Protein AF-A0A7W1A9E9-F1 (afdb_monomer_lite)

Radius of gyration: 30.24 Å; chains: 1; bounding box: 29×14×101 Å

Foldseek 3Di:
DDPCCVVCCVPQNDDPCSVVSVVVVVVVVVVVVVVVCCVPDVCNVCVCVVDPPDPPDCPVVPVVVVPVVPPDDDD

Structure (mmCIF, N/CA/C/O backbone):
data_AF-A0A7W1A9E9-F1
#
_entry.id   AF-A0A7W1A9E9-F1
#
loop_
_atom_site.group_PDB
_atom_site.id
_atom_site.type_symbol
_atom_site.label_atom_id
_atom_site.label_alt_id
_atom_site.label_comp_id
_atom_site.label_asym_id
_atom_site.label_entity_id
_atom_site.label_seq_id
_atom_site.pdbx_PDB_ins_code
_atom_site.Cartn_x
_atom_site.Cartn_y
_atom_site.Cartn_z
_atom_site.occupancy
_atom_site.B_iso_or_equiv
_atom_site.auth_seq_id
_atom_site.auth_comp_id
_atom_site.auth_asym_id
_atom_site.auth_atom_id
_atom_site.pdbx_PDB_model_num
ATOM 1 N N . GLY A 1 1 ? 5.973 -10.182 -27.111 1.00 52.69 1 GLY A N 1
ATOM 2 C CA . GLY A 1 1 ? 6.104 -9.279 -25.950 1.00 52.69 1 GLY A CA 1
ATOM 3 C C . GLY A 1 1 ? 4.850 -9.401 -25.114 1.00 52.69 1 GLY A C 1
ATOM 4 O O . GLY A 1 1 ? 3.777 -9.445 -25.695 1.00 52.69 1 GLY A O 1
ATOM 5 N N . GLY A 1 2 ? 4.973 -9.575 -23.798 1.00 72.12 2 GLY A N 1
ATOM 6 C CA . GLY A 1 2 ? 3.836 -9.882 -22.920 1.00 72.12 2 GLY A CA 1
ATOM 7 C C . GLY A 1 2 ? 2.851 -8.719 -22.755 1.00 72.12 2 GLY A C 1
ATOM 8 O O . GLY A 1 2 ? 3.262 -7.563 -22.733 1.00 72.12 2 GLY A O 1
ATOM 9 N N . SER A 1 3 ? 1.562 -9.041 -22.594 1.00 72.88 3 SER A N 1
ATOM 10 C CA . SER A 1 3 ? 0.437 -8.098 -22.406 1.00 72.88 3 SER A CA 1
ATOM 11 C C . SER A 1 3 ? 0.702 -7.019 -21.338 1.00 72.88 3 SER A C 1
ATOM 13 O O . SER A 1 3 ? 0.414 -5.839 -21.536 1.00 72.88 3 SER A O 1
ATOM 15 N N . LEU A 1 4 ? 1.375 -7.397 -20.248 1.00 65.06 4 LEU A N 1
ATOM 16 C CA . LEU A 1 4 ? 1.747 -6.497 -19.152 1.00 65.06 4 LEU A CA 1
ATOM 17 C C . LEU A 1 4 ? 2.715 -5.384 -19.585 1.00 65.06 4 LEU A C 1
ATOM 19 O O . LEU A 1 4 ? 2.615 -4.265 -19.092 1.00 65.06 4 LEU A O 1
ATOM 23 N N . ALA A 1 5 ? 3.603 -5.650 -20.547 1.00 69.50 5 ALA A N 1
ATOM 24 C CA . ALA A 1 5 ? 4.508 -4.633 -21.083 1.00 69.50 5 ALA A CA 1
ATOM 25 C C . ALA A 1 5 ? 3.764 -3.583 -21.927 1.00 69.50 5 ALA A C 1
ATOM 27 O O . ALA A 1 5 ? 4.229 -2.454 -22.028 1.00 69.50 5 ALA A O 1
ATOM 28 N N . SER A 1 6 ? 2.601 -3.924 -22.497 1.00 73.00 6 SER A N 1
ATOM 29 C CA . SER A 1 6 ? 1.777 -2.972 -23.252 1.00 73.00 6 SER A CA 1
ATOM 30 C C . SER A 1 6 ? 0.938 -2.073 -22.342 1.00 73.00 6 SER A C 1
ATOM 32 O O . SER A 1 6 ? 0.706 -0.921 -22.692 1.00 73.00 6 SER A O 1
ATOM 34 N N . MET A 1 7 ? 0.491 -2.578 -21.185 1.00 77.50 7 MET A N 1
ATOM 35 C CA . MET A 1 7 ? -0.292 -1.794 -20.219 1.00 77.50 7 MET A CA 1
ATOM 36 C C . MET A 1 7 ? 0.587 -0.946 -19.292 1.00 77.50 7 MET A C 1
ATOM 38 O O . MET A 1 7 ? 0.263 0.209 -19.033 1.00 77.50 7 MET A O 1
ATOM 42 N N . PHE A 1 8 ? 1.717 -1.486 -18.823 1.00 75.44 8 PHE A N 1
ATOM 43 C CA . PHE A 1 8 ? 2.617 -0.796 -17.887 1.00 75.44 8 PHE A CA 1
ATOM 44 C C . PHE A 1 8 ? 3.866 -0.200 -18.546 1.00 75.44 8 PHE A C 1
ATOM 46 O O . PHE A 1 8 ? 4.624 0.508 -17.885 1.00 75.44 8 PHE A O 1
ATOM 53 N N . GLY A 1 9 ? 4.073 -0.424 -19.847 1.00 76.50 9 GLY A N 1
ATOM 54 C CA . GLY A 1 9 ? 5.174 0.164 -20.617 1.00 76.50 9 GLY A CA 1
ATOM 55 C C . GLY A 1 9 ? 5.264 1.694 -20.528 1.00 76.50 9 GLY A C 1
ATOM 56 O O . GLY A 1 9 ? 6.371 2.193 -20.355 1.00 76.50 9 GLY A O 1
ATOM 57 N N . PRO A 1 10 ? 4.149 2.453 -20.559 1.00 81.88 10 PRO A N 1
ATOM 58 C CA . PRO A 1 10 ? 4.184 3.906 -20.364 1.00 81.88 10 PRO A CA 1
ATOM 59 C C . PRO A 1 10 ? 4.541 4.346 -18.935 1.00 81.88 10 PRO A C 1
ATOM 61 O O . PRO A 1 10 ? 5.022 5.458 -18.749 1.00 81.88 10 PRO A O 1
ATOM 64 N N . LEU A 1 11 ? 4.294 3.498 -17.931 1.00 77.44 11 LEU A N 1
ATOM 65 C CA . LEU A 1 11 ? 4.464 3.839 -16.514 1.00 77.44 11 LEU A CA 1
ATOM 66 C C . LEU A 1 11 ? 5.843 3.427 -15.976 1.00 77.44 11 LEU A C 1
ATOM 68 O O . LEU A 1 11 ? 6.433 4.127 -15.160 1.00 77.44 11 LEU A O 1
ATOM 72 N N . VAL A 1 12 ? 6.352 2.284 -16.438 1.00 79.38 12 VAL A N 1
ATOM 73 C CA . VAL A 1 12 ? 7.567 1.634 -15.922 1.00 79.38 12 VAL A CA 1
ATOM 74 C C . VAL A 1 12 ? 8.665 1.516 -16.996 1.00 79.38 12 VAL A C 1
ATOM 76 O O . VAL A 1 12 ? 9.824 1.225 -16.698 1.00 79.38 12 VAL A O 1
ATOM 79 N N . GLY A 1 13 ? 8.334 1.781 -18.261 1.00 81.62 13 GLY A N 1
ATOM 80 C CA . GLY A 1 13 ? 9.215 1.539 -19.401 1.00 81.62 13 GLY A CA 1
ATOM 81 C C . GLY A 1 13 ? 9.247 0.065 -19.810 1.00 81.62 13 GLY A C 1
ATOM 82 O O . GLY A 1 13 ? 8.756 -0.816 -19.105 1.00 81.62 13 GLY A O 1
ATOM 83 N N . THR A 1 14 ? 9.845 -0.226 -20.966 1.00 81.25 14 THR A N 1
ATOM 84 C CA . THR A 1 14 ? 9.985 -1.594 -21.509 1.00 81.25 14 THR A CA 1
ATOM 85 C C . THR A 1 14 ? 11.442 -2.057 -21.601 1.00 81.25 14 THR A C 1
ATOM 87 O O . THR A 1 14 ? 11.739 -3.031 -22.289 1.00 81.25 14 THR A O 1
ATOM 90 N N . GLN A 1 15 ? 12.363 -1.350 -20.941 1.00 77.19 15 GLN A N 1
ATOM 91 C CA . GLN A 1 15 ? 13.787 -1.692 -20.931 1.00 77.19 15 GLN A CA 1
ATOM 92 C C . GLN A 1 15 ? 14.128 -2.783 -19.901 1.00 77.19 15 GLN A C 1
ATOM 94 O O . GLN A 1 15 ? 13.296 -3.166 -19.071 1.00 77.19 15 GLN A O 1
ATOM 99 N N . ALA A 1 16 ? 15.376 -3.263 -19.930 1.00 76.12 16 ALA A N 1
ATOM 100 C CA . ALA A 1 16 ? 15.912 -4.149 -18.899 1.00 76.12 16 ALA A CA 1
ATOM 101 C C . ALA A 1 16 ? 15.716 -3.517 -17.507 1.00 76.12 16 ALA A C 1
ATOM 103 O O . ALA A 1 16 ? 16.074 -2.366 -17.286 1.00 76.12 16 ALA A O 1
ATOM 104 N N . GLY A 1 17 ? 15.095 -4.256 -16.585 1.00 79.12 17 GLY A N 1
ATOM 105 C CA . GLY A 1 17 ? 14.719 -3.747 -15.259 1.00 79.12 17 GLY A CA 1
ATOM 106 C C . GLY A 1 17 ? 13.255 -3.310 -15.108 1.00 79.12 17 GLY A C 1
ATOM 107 O O . GLY A 1 17 ? 12.820 -3.092 -13.980 1.00 79.12 17 GLY A O 1
ATOM 108 N N . SER A 1 18 ? 12.460 -3.285 -16.187 1.00 84.19 18 SER A N 1
ATOM 109 C CA . SER A 1 18 ? 11.016 -2.982 -16.128 1.00 84.19 18 SER A CA 1
ATOM 110 C C . SER A 1 18 ? 10.253 -3.900 -15.157 1.00 84.19 18 SER A C 1
ATOM 112 O O . SER A 1 18 ? 9.424 -3.441 -14.377 1.00 84.19 18 SER A O 1
ATOM 114 N N . GLY A 1 19 ? 10.606 -5.190 -15.105 1.00 84.81 19 GLY A N 1
ATOM 115 C CA . GLY A 1 19 ? 10.001 -6.127 -14.152 1.00 84.81 19 GLY A CA 1
ATOM 116 C C . GLY A 1 19 ? 10.224 -5.731 -12.688 1.00 84.81 19 GLY A C 1
ATOM 117 O O . GLY A 1 19 ? 9.284 -5.745 -11.900 1.00 84.81 19 GLY A O 1
ATOM 118 N N . MET A 1 20 ? 11.444 -5.314 -12.332 1.00 89.75 20 MET A N 1
ATOM 119 C CA . MET A 1 20 ? 11.769 -4.904 -10.960 1.00 89.75 20 MET A CA 1
ATOM 120 C C . MET A 1 20 ? 11.070 -3.603 -10.576 1.00 89.75 20 MET A C 1
ATOM 122 O O . MET A 1 20 ? 10.536 -3.487 -9.474 1.00 89.75 20 MET A O 1
ATOM 126 N N . ALA A 1 21 ? 11.023 -2.640 -11.494 1.00 86.19 21 ALA A N 1
ATOM 127 C CA . ALA A 1 21 ? 10.330 -1.384 -11.254 1.00 86.19 21 ALA A CA 1
ATOM 128 C C . ALA A 1 21 ? 8.805 -1.585 -11.111 1.00 86.19 21 ALA A C 1
ATOM 130 O O . ALA A 1 21 ? 8.195 -0.974 -10.234 1.00 86.19 21 ALA A O 1
ATOM 131 N N . LEU A 1 22 ? 8.198 -2.512 -11.866 1.00 87.94 22 LEU A N 1
ATOM 132 C CA . LEU A 1 22 ? 6.781 -2.863 -11.717 1.00 87.94 22 LEU A CA 1
ATOM 133 C C . LEU A 1 22 ? 6.488 -3.466 -10.336 1.00 87.94 22 LEU A C 1
ATOM 135 O O . LEU A 1 22 ? 5.507 -3.088 -9.696 1.00 87.94 22 LEU A O 1
ATOM 139 N N . ILE A 1 23 ? 7.350 -4.374 -9.863 1.00 90.81 23 ILE A N 1
ATOM 140 C CA . ILE A 1 23 ? 7.214 -5.003 -8.540 1.00 90.81 23 ILE A CA 1
ATOM 141 C C . ILE A 1 23 ? 7.285 -3.950 -7.426 1.00 90.81 23 ILE A C 1
ATOM 143 O O . ILE A 1 23 ? 6.482 -4.000 -6.495 1.00 90.81 23 ILE A O 1
ATOM 147 N N . MET A 1 24 ? 8.191 -2.974 -7.528 1.00 90.75 24 MET A N 1
ATOM 148 C CA . MET A 1 24 ? 8.306 -1.888 -6.545 1.00 90.75 24 MET A CA 1
ATOM 149 C C . MET A 1 24 ? 7.056 -1.005 -6.499 1.00 90.75 24 MET A C 1
ATOM 151 O O . MET A 1 24 ? 6.540 -0.729 -5.416 1.00 90.75 24 MET A O 1
ATOM 155 N N . VAL A 1 25 ? 6.533 -0.605 -7.664 1.00 90.56 25 VAL A N 1
ATOM 156 C CA . VAL A 1 25 ? 5.300 0.196 -7.749 1.00 90.56 25 VAL A CA 1
ATOM 157 C C . VAL A 1 25 ? 4.121 -0.567 -7.149 1.00 90.56 25 VAL A C 1
ATOM 159 O O . VAL A 1 25 ? 3.409 -0.024 -6.307 1.00 90.56 25 VAL A O 1
ATOM 162 N N . LEU A 1 26 ? 3.941 -1.835 -7.529 1.00 92.31 26 LEU A N 1
ATOM 163 C CA . LEU A 1 26 ? 2.876 -2.679 -6.985 1.00 92.31 26 LEU A CA 1
ATOM 164 C C . LEU A 1 26 ? 2.994 -2.818 -5.468 1.00 92.31 26 LEU A C 1
ATOM 166 O O . LEU A 1 26 ? 2.012 -2.614 -4.763 1.00 92.31 26 LEU A O 1
ATOM 170 N N . SER A 1 27 ? 4.191 -3.098 -4.957 1.00 94.56 27 SER A N 1
ATOM 171 C CA . SER A 1 27 ? 4.422 -3.264 -3.517 1.00 94.56 27 SER A CA 1
ATOM 172 C C . SER A 1 27 ? 4.097 -1.986 -2.738 1.00 94.56 27 SER A C 1
ATOM 174 O O . SER A 1 27 ? 3.444 -2.051 -1.697 1.00 94.56 27 SER A O 1
ATOM 176 N N . GLY A 1 28 ? 4.478 -0.818 -3.265 1.00 93.50 28 GLY A N 1
ATOM 177 C CA . GLY A 1 28 ? 4.125 0.476 -2.679 1.00 93.50 28 GLY A CA 1
ATOM 178 C C . GLY A 1 28 ? 2.616 0.728 -2.673 1.00 93.50 28 GLY A C 1
ATOM 179 O O . GLY A 1 28 ? 2.060 1.095 -1.640 1.00 93.50 28 GLY A O 1
ATOM 180 N N . VAL A 1 29 ? 1.935 0.474 -3.795 1.00 95.69 29 VAL A N 1
ATOM 181 C CA . VAL A 1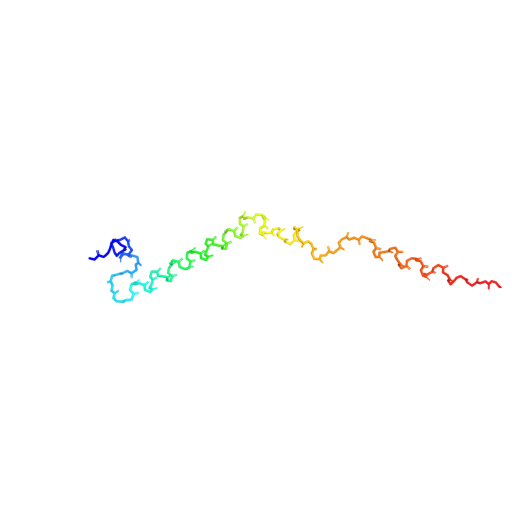 29 ? 0.472 0.623 -3.901 1.00 95.69 29 VAL A CA 1
ATOM 182 C C . VAL A 1 29 ? -0.248 -0.310 -2.928 1.00 95.69 29 VAL A C 1
ATOM 184 O O . VAL A 1 29 ? -1.146 0.134 -2.215 1.00 95.69 29 VAL A O 1
ATOM 187 N N . LEU A 1 30 ? 0.167 -1.576 -2.841 1.00 95.88 30 LEU A N 1
ATOM 188 C CA . LEU A 1 30 ? -0.393 -2.529 -1.881 1.00 95.88 30 LEU A CA 1
ATOM 189 C C . LEU A 1 30 ? -0.169 -2.066 -0.433 1.00 95.88 30 LEU A C 1
ATOM 191 O O . LEU A 1 30 ? -1.086 -2.168 0.378 1.00 95.88 30 LEU A O 1
ATOM 195 N N . GLY A 1 31 ? 1.004 -1.511 -0.115 1.00 95.00 31 GLY A N 1
ATOM 196 C CA . GLY A 1 31 ? 1.294 -0.941 1.203 1.00 95.00 31 GLY A CA 1
ATOM 197 C C . GLY A 1 31 ? 0.399 0.251 1.553 1.00 95.00 31 GLY A C 1
ATOM 198 O O . GLY A 1 31 ? -0.142 0.311 2.656 1.00 95.00 31 GLY A O 1
ATOM 199 N N . VAL A 1 32 ? 0.176 1.170 0.607 1.00 95.88 32 VAL A N 1
ATOM 200 C CA . VAL A 1 32 ? -0.741 2.309 0.795 1.00 95.88 32 VAL A CA 1
ATOM 201 C C . VAL A 1 32 ? -2.175 1.828 1.007 1.00 95.88 32 VAL A C 1
ATOM 203 O O . VAL A 1 32 ? -2.857 2.322 1.903 1.00 95.88 32 VAL A O 1
ATOM 206 N N . ILE A 1 33 ? -2.625 0.841 0.228 1.00 95.75 33 ILE A N 1
ATOM 207 C CA . ILE A 1 33 ? -3.952 0.238 0.402 1.00 95.75 33 ILE A CA 1
ATOM 208 C C . ILE A 1 33 ? -4.061 -0.399 1.788 1.00 95.75 33 ILE A C 1
ATOM 210 O O . ILE A 1 33 ? -5.044 -0.158 2.479 1.00 95.75 33 ILE A O 1
ATOM 214 N N . ALA A 1 34 ? -3.052 -1.151 2.230 1.00 92.38 34 ALA A N 1
ATOM 215 C CA . ALA A 1 34 ? -3.048 -1.773 3.552 1.00 92.38 34 ALA A CA 1
ATOM 216 C C . ALA A 1 34 ? -3.120 -0.734 4.684 1.00 92.38 34 ALA A C 1
ATOM 218 O O . ALA A 1 34 ? -3.917 -0.891 5.610 1.00 92.38 34 ALA A O 1
ATOM 219 N N . ALA A 1 35 ? -2.353 0.357 4.587 1.00 89.75 35 ALA A N 1
ATOM 220 C CA . ALA A 1 35 ? -2.408 1.459 5.547 1.00 89.75 35 ALA A CA 1
ATOM 221 C C . ALA A 1 35 ? -3.787 2.142 5.558 1.00 89.75 35 ALA A C 1
ATOM 223 O O . ALA A 1 35 ? -4.352 2.398 6.623 1.00 89.75 35 ALA A O 1
ATOM 224 N N . LEU A 1 36 ? -4.363 2.384 4.377 1.00 92.62 36 LEU A N 1
ATOM 225 C CA . LEU A 1 36 ? -5.694 2.969 4.243 1.00 92.62 36 LEU A CA 1
ATOM 226 C C . LEU A 1 36 ? -6.778 2.045 4.811 1.00 92.62 36 LEU A C 1
ATOM 228 O O . LEU A 1 36 ? -7.679 2.514 5.502 1.00 92.62 36 LEU A O 1
ATOM 232 N N . CYS A 1 37 ? -6.676 0.737 4.579 1.00 89.62 37 CYS A N 1
ATOM 233 C CA . CYS A 1 37 ? -7.539 -0.258 5.203 1.00 89.62 37 CYS A CA 1
ATOM 234 C C . CYS A 1 37 ? -7.415 -0.197 6.732 1.00 89.62 37 CYS A C 1
ATOM 236 O O . CYS A 1 37 ? -8.432 -0.087 7.410 1.00 89.62 37 CYS A O 1
ATOM 238 N N . GLY A 1 38 ? -6.199 -0.181 7.282 1.00 85.94 38 GLY A N 1
ATOM 239 C CA . GLY A 1 38 ? -5.991 -0.038 8.728 1.00 85.94 38 GLY A CA 1
ATOM 240 C C . GLY A 1 38 ? -6.651 1.215 9.317 1.00 85.94 38 GLY A C 1
ATOM 241 O O . GLY A 1 38 ? -7.195 1.160 10.416 1.00 85.94 38 GLY A O 1
ATOM 242 N N . TYR A 1 39 ? -6.676 2.318 8.561 1.00 82.62 39 TYR A N 1
ATOM 243 C CA . TYR A 1 39 ? -7.355 3.551 8.965 1.00 82.62 39 TYR A CA 1
ATOM 244 C C . TYR A 1 39 ? -8.888 3.475 8.845 1.00 82.62 39 TYR A C 1
ATOM 246 O O . TYR A 1 39 ? -9.604 3.961 9.721 1.00 82.62 39 TYR A O 1
ATOM 254 N N . LEU A 1 40 ? -9.402 2.876 7.765 1.00 83.25 40 LEU A N 1
ATOM 255 C CA . LEU A 1 40 ? -10.838 2.814 7.472 1.00 83.25 40 LEU A CA 1
ATOM 256 C C . LEU A 1 40 ? -11.579 1.743 8.276 1.00 83.25 40 LEU A C 1
ATOM 258 O O . LEU A 1 40 ? -12.769 1.915 8.530 1.00 83.25 40 LEU A O 1
ATOM 262 N N . PHE A 1 41 ? -10.920 0.648 8.666 1.00 82.12 41 PHE A N 1
ATOM 263 C CA . PHE A 1 41 ? -11.557 -0.435 9.413 1.00 82.12 41 PHE A CA 1
ATOM 264 C C . PHE A 1 41 ? -11.558 -0.132 10.920 1.00 82.12 41 PHE A C 1
ATOM 266 O O . PHE A 1 41 ? -10.511 -0.225 11.566 1.00 82.12 41 PHE A O 1
ATOM 273 N N . PRO A 1 42 ? -12.732 0.129 11.535 1.00 69.56 42 PRO A N 1
ATOM 274 C CA . PRO A 1 42 ? -12.828 0.384 12.971 1.00 69.56 42 PRO A CA 1
ATOM 275 C C . PRO A 1 42 ? -12.381 -0.821 13.799 1.00 69.56 42 PRO A C 1
ATOM 277 O O . PRO A 1 42 ? -11.948 -0.648 14.924 1.00 69.56 42 PRO A O 1
ATOM 280 N N . ALA A 1 43 ? -12.454 -2.035 13.245 1.00 67.75 43 ALA A N 1
ATOM 281 C CA . ALA A 1 43 ? -11.950 -3.247 13.886 1.00 67.75 43 ALA A CA 1
ATOM 282 C C . ALA A 1 43 ? -10.425 -3.223 14.093 1.00 67.75 43 ALA A C 1
ATOM 284 O O . ALA A 1 43 ? -9.946 -3.759 15.083 1.00 67.75 43 ALA A O 1
ATOM 285 N N . VAL A 1 44 ? -9.673 -2.588 13.185 1.00 68.19 44 VAL A N 1
ATOM 286 C CA . VAL A 1 44 ? -8.216 -2.418 13.315 1.00 68.19 44 VAL A CA 1
ATOM 287 C C . VAL A 1 44 ? -7.913 -1.200 14.185 1.00 68.19 44 VAL A C 1
ATOM 289 O O . VAL A 1 44 ? -7.108 -1.290 15.104 1.00 68.19 44 VAL A O 1
ATOM 292 N N . ARG A 1 45 ? -8.613 -0.078 13.961 1.00 68.62 45 ARG A N 1
ATOM 293 C CA . ARG A 1 45 ? -8.447 1.152 14.756 1.00 68.62 45 ARG A CA 1
ATOM 294 C C . ARG A 1 45 ? -8.810 0.974 16.233 1.00 68.62 45 ARG A C 1
ATOM 296 O O . ARG A 1 45 ? -8.151 1.531 17.098 1.00 68.62 45 ARG A O 1
ATOM 303 N N . ASN A 1 46 ? -9.878 0.237 16.510 1.00 66.50 46 ASN A N 1
ATOM 304 C CA . ASN A 1 46 ? -10.384 -0.009 17.856 1.00 66.50 46 ASN A CA 1
ATOM 305 C C . ASN A 1 46 ? -9.963 -1.403 18.357 1.00 66.50 46 ASN A C 1
ATOM 307 O O . ASN A 1 46 ? -10.592 -1.919 19.278 1.00 66.50 46 ASN A O 1
ATOM 311 N N . ALA A 1 47 ? -8.942 -2.037 17.760 1.00 64.25 47 ALA A N 1
ATOM 312 C CA . ALA A 1 47 ? -8.407 -3.307 18.259 1.00 64.25 47 ALA A CA 1
ATOM 313 C C . ALA A 1 47 ? -7.976 -3.183 19.735 1.00 64.25 47 ALA A C 1
ATOM 315 O O . ALA A 1 47 ? -8.269 -4.068 20.530 1.00 64.25 47 ALA A O 1
ATOM 316 N N . GLU A 1 48 ? -7.415 -2.027 20.102 1.00 60.72 48 GLU A N 1
ATOM 317 C CA . GLU A 1 48 ? -7.089 -1.601 21.475 1.00 60.72 48 GLU A CA 1
ATOM 318 C C . GLU A 1 48 ? -8.322 -1.570 22.408 1.00 60.72 48 GLU A C 1
ATOM 320 O O . GLU A 1 48 ? -8.219 -1.797 23.605 1.00 60.72 48 GLU A O 1
ATOM 325 N N . THR A 1 49 ? -9.518 -1.293 21.872 1.00 62.31 49 THR A N 1
ATOM 326 C CA . THR A 1 49 ? -10.788 -1.317 22.626 1.00 62.31 49 THR A CA 1
ATOM 327 C C . THR A 1 49 ? -11.383 -2.723 22.695 1.00 62.31 49 THR A C 1
ATOM 329 O O . THR A 1 49 ? -12.067 -3.060 23.656 1.00 62.31 49 THR A O 1
ATOM 332 N N . LEU A 1 50 ? -11.166 -3.538 21.657 1.00 62.84 50 LEU A N 1
ATOM 333 C CA . LEU A 1 50 ? -11.687 -4.903 21.579 1.00 62.84 50 LEU A CA 1
ATOM 334 C C . LEU A 1 50 ? -10.903 -5.866 22.487 1.00 62.84 50 LEU A C 1
ATOM 336 O O . LEU A 1 50 ? -11.476 -6.833 22.984 1.00 62.84 50 LEU A O 1
ATOM 340 N N . ILE A 1 51 ? -9.611 -5.592 22.700 1.00 62.53 51 ILE A N 1
ATOM 341 C CA . ILE A 1 51 ? -8.730 -6.289 23.643 1.00 62.53 51 ILE A CA 1
ATOM 342 C C . ILE A 1 51 ? -8.130 -5.233 24.587 1.00 62.53 51 ILE A C 1
ATOM 344 O O . ILE A 1 51 ? -7.022 -4.759 24.339 1.00 62.53 51 ILE A O 1
ATOM 348 N N . PRO A 1 52 ? -8.858 -4.826 25.641 1.00 61.91 52 PRO A N 1
ATOM 349 C CA . PRO A 1 52 ? -8.332 -3.877 26.608 1.00 61.91 52 PRO A CA 1
ATOM 350 C C . PRO A 1 52 ? -7.184 -4.527 27.395 1.00 61.91 52 PRO A C 1
ATOM 352 O O . PRO A 1 52 ? -7.400 -5.478 28.142 1.00 61.91 52 PRO A O 1
ATOM 355 N N . ASP A 1 53 ? -5.965 -4.009 27.234 1.00 63.94 53 ASP A N 1
ATOM 356 C CA . ASP A 1 53 ? -4.805 -4.323 28.093 1.00 63.94 53 ASP A CA 1
ATOM 357 C C . AS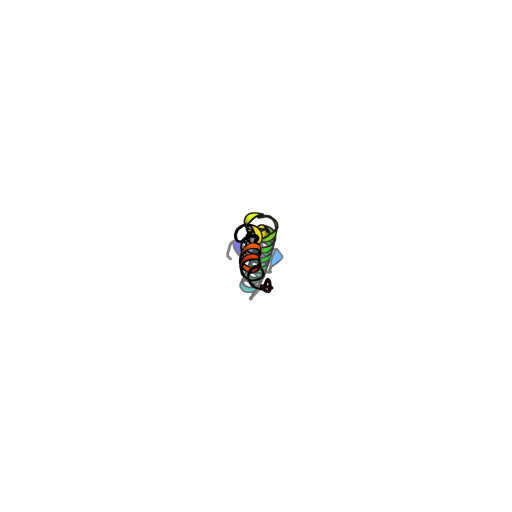P A 1 53 ? -4.919 -3.647 29.474 1.00 63.94 53 ASP A C 1
ATOM 359 O O . ASP A 1 53 ? -4.195 -3.944 30.420 1.00 63.94 53 ASP A O 1
ATOM 363 N N . HIS A 1 54 ? -5.852 -2.708 29.616 1.00 63.00 54 HIS A N 1
ATOM 364 C CA . HIS A 1 54 ? -6.105 -2.007 30.864 1.00 63.00 54 HIS A CA 1
ATOM 365 C C . HIS A 1 54 ? -7.344 -2.615 31.508 1.00 63.00 54 HIS A C 1
ATOM 367 O O . HIS A 1 54 ? -8.457 -2.506 30.991 1.00 63.00 54 HIS A O 1
ATOM 373 N N . ALA A 1 55 ? -7.146 -3.303 32.631 1.00 58.62 55 ALA A N 1
ATOM 374 C CA . ALA A 1 55 ? -8.250 -3.723 33.471 1.00 58.62 55 ALA A CA 1
ATOM 375 C C . ALA A 1 55 ? -8.882 -2.473 34.104 1.00 58.62 55 ALA A C 1
ATOM 377 O O . ALA A 1 55 ? -8.453 -2.024 35.162 1.00 58.62 55 ALA A O 1
ATOM 378 N N . ASP A 1 56 ? -9.941 -1.941 33.493 1.00 58.25 56 ASP A N 1
ATOM 379 C CA . ASP A 1 56 ? -10.835 -0.946 34.108 1.00 58.25 56 ASP A CA 1
ATOM 380 C C . ASP A 1 56 ? -11.749 -1.590 35.176 1.00 58.25 56 ASP A C 1
ATOM 382 O O . ASP A 1 56 ? -12.900 -1.194 35.364 1.00 58.25 56 ASP A O 1
ATOM 386 N N . SER A 1 57 ? -11.270 -2.624 35.874 1.00 49.03 57 SER A N 1
ATOM 387 C CA . SER A 1 57 ? -12.006 -3.239 36.973 1.00 49.03 57 SER A CA 1
ATOM 388 C C . SER A 1 57 ? -11.682 -2.491 38.267 1.00 49.03 57 SER A C 1
ATOM 390 O O . SER A 1 57 ? -10.560 -2.601 38.760 1.00 49.03 57 SER A O 1
ATOM 392 N N . PRO A 1 58 ? -12.650 -1.801 38.901 1.00 57.38 58 PRO A N 1
ATOM 393 C CA . PRO A 1 58 ? -12.488 -1.210 40.235 1.00 57.38 58 PRO A CA 1
ATOM 394 C C . PRO A 1 58 ? -12.313 -2.246 41.370 1.00 57.38 58 PRO A C 1
ATOM 396 O O . PRO A 1 58 ? -12.499 -1.924 42.542 1.00 57.38 58 PRO A O 1
ATOM 399 N N . GLU A 1 59 ? -11.951 -3.492 41.059 1.00 55.81 59 GLU A N 1
ATOM 400 C CA . GLU A 1 59 ? -11.868 -4.592 42.023 1.00 55.81 59 GLU A CA 1
ATOM 401 C C . GLU A 1 59 ? -10.588 -4.535 42.884 1.00 55.81 59 GLU A C 1
ATOM 403 O O . GLU A 1 59 ? -10.605 -4.979 44.031 1.00 55.81 59 GLU A O 1
ATOM 408 N N . GLU A 1 60 ? -9.517 -3.866 42.432 1.00 55.00 60 GLU A N 1
ATOM 409 C CA . GLU A 1 60 ? -8.319 -3.626 43.264 1.00 55.00 60 GLU A CA 1
ATOM 410 C C . GLU A 1 60 ? -8.496 -2.513 44.316 1.00 55.00 60 GLU A C 1
ATOM 412 O O . GLU A 1 60 ? -7.746 -2.460 45.295 1.00 55.00 60 GLU A O 1
ATOM 417 N N . ALA A 1 61 ? -9.516 -1.654 44.198 1.00 54.44 61 ALA A N 1
ATOM 418 C CA . ALA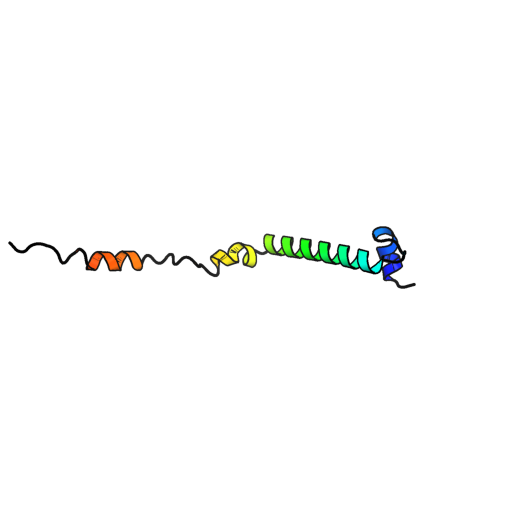 A 1 61 ? -9.752 -0.594 45.183 1.00 54.44 61 ALA A CA 1
ATOM 419 C C . ALA A 1 61 ? -10.321 -1.125 46.516 1.00 54.44 61 ALA A C 1
ATOM 421 O O . ALA A 1 61 ? -10.132 -0.496 47.559 1.00 54.44 61 ALA A O 1
ATOM 422 N N . SER A 1 62 ? -10.980 -2.293 46.523 1.00 49.38 62 SER A N 1
ATOM 423 C CA . SER A 1 62 ? -11.608 -2.830 47.741 1.00 49.38 62 SER A CA 1
ATOM 424 C C . SER A 1 62 ? -10.701 -3.753 48.563 1.00 49.38 62 SER A C 1
ATOM 426 O O . SER A 1 62 ? -10.997 -3.981 49.737 1.00 49.38 62 SER A O 1
ATOM 428 N N . ALA A 1 63 ? -9.595 -4.261 48.007 1.00 55.19 63 ALA A N 1
ATOM 429 C CA . ALA A 1 63 ? -8.677 -5.139 48.744 1.00 55.19 63 ALA A CA 1
ATOM 430 C C . ALA A 1 63 ? -7.816 -4.367 49.764 1.00 55.19 63 ALA A C 1
ATOM 432 O O . ALA A 1 63 ? -7.466 -4.899 50.816 1.00 55.19 63 ALA A O 1
ATOM 433 N N . THR A 1 64 ? -7.541 -3.082 49.509 1.00 52.09 64 THR A N 1
ATOM 434 C CA . THR A 1 64 ? -6.729 -2.244 50.412 1.00 52.09 64 THR A CA 1
ATOM 435 C C . THR A 1 64 ? -7.535 -1.698 51.600 1.00 52.09 64 THR A C 1
ATOM 437 O O . THR A 1 64 ? -6.973 -1.434 52.662 1.00 52.09 64 THR A O 1
ATOM 440 N N . SER A 1 65 ? -8.868 -1.606 51.490 1.00 55.84 65 SER A N 1
ATOM 441 C CA . SER A 1 65 ? -9.721 -1.140 52.598 1.00 55.84 65 SER A CA 1
ATOM 442 C C . SER A 1 65 ? -9.864 -2.162 53.736 1.00 55.84 65 SER A C 1
ATOM 444 O O . SER A 1 65 ? -10.270 -1.779 54.832 1.00 55.84 65 SER A O 1
ATOM 446 N N . GLY A 1 66 ? -9.544 -3.441 53.505 1.00 56.12 66 GLY A N 1
ATOM 447 C CA . GLY A 1 66 ? -9.656 -4.493 54.522 1.00 56.12 66 GLY A CA 1
ATOM 448 C C . GLY A 1 66 ? -8.493 -4.546 55.516 1.00 56.12 66 GLY A C 1
ATOM 449 O O . GLY A 1 66 ? -8.647 -5.110 56.591 1.00 56.12 66 GLY A O 1
ATOM 450 N N . ILE A 1 67 ? -7.343 -3.947 55.187 1.00 59.28 67 ILE A N 1
ATOM 451 C CA . ILE A 1 67 ? -6.107 -4.091 55.979 1.00 59.28 67 ILE A CA 1
ATOM 452 C C . ILE A 1 67 ? -5.893 -2.881 56.907 1.00 59.28 67 ILE A C 1
ATOM 454 O O . ILE A 1 67 ? -5.271 -2.992 57.958 1.00 59.28 67 ILE A O 1
ATOM 458 N N . VAL A 1 68 ? -6.461 -1.720 56.564 1.00 59.91 68 VAL A N 1
ATOM 459 C CA . VAL A 1 68 ? -6.332 -0.482 57.360 1.00 59.91 68 VAL A CA 1
ATOM 460 C C . VAL A 1 68 ? -7.335 -0.431 58.528 1.00 59.91 68 VAL A C 1
ATOM 462 O O . VAL A 1 68 ? -7.162 0.353 59.456 1.00 59.91 68 VAL A O 1
ATOM 465 N N . GLY A 1 69 ? -8.359 -1.295 58.531 1.00 55.94 69 GLY A N 1
ATOM 466 C CA . GLY A 1 69 ? -9.386 -1.347 59.580 1.00 55.94 69 GLY A CA 1
ATOM 467 C C . GLY A 1 69 ? -8.985 -2.062 60.880 1.00 55.94 69 GLY A C 1
ATOM 468 O O . GLY A 1 69 ? -9.692 -1.911 61.872 1.00 55.94 69 GLY A O 1
ATOM 469 N N . GLU A 1 70 ? -7.876 -2.813 60.907 1.00 61.88 70 GLU A N 1
ATOM 470 C CA . GLU A 1 70 ? -7.473 -3.638 62.067 1.00 61.88 70 GLU A CA 1
ATOM 471 C C . GLU A 1 70 ? -6.446 -2.993 63.018 1.00 61.88 70 GLU A C 1
ATOM 473 O O . GLU A 1 70 ? -6.037 -3.612 63.996 1.00 61.88 70 GLU A O 1
ATOM 478 N N . LEU A 1 71 ? -6.048 -1.736 62.802 1.00 65.31 71 LEU A N 1
ATOM 479 C CA . LEU A 1 71 ? -5.158 -1.004 63.720 1.00 65.31 71 LEU A CA 1
ATOM 480 C C . LEU A 1 71 ? -5.891 0.133 64.450 1.00 65.31 71 LEU A C 1
A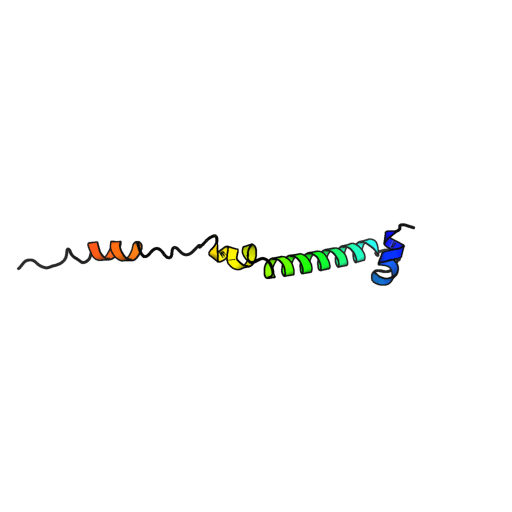TOM 482 O O . LEU A 1 71 ? -5.394 1.257 64.516 1.00 65.31 71 LEU A O 1
ATOM 486 N N . GLN A 1 72 ? -7.069 -0.153 65.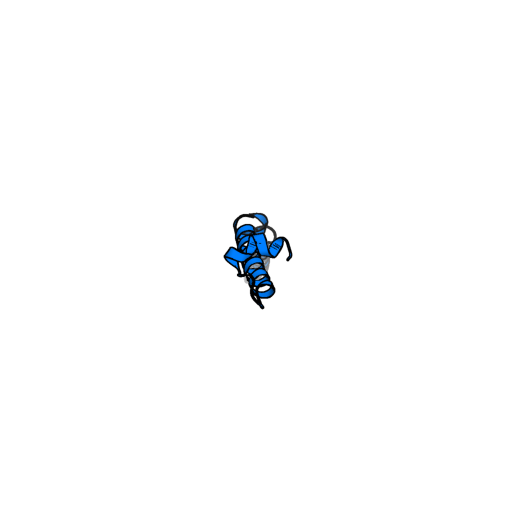017 1.00 65.81 72 GLN A N 1
ATOM 487 C CA . GLN A 1 72 ? -7.649 0.703 66.056 1.00 65.81 72 GLN A CA 1
ATOM 488 C C . GLN A 1 72 ? -7.078 0.261 67.421 1.00 65.81 72 GLN A C 1
ATOM 490 O O . GLN A 1 72 ? -7.262 -0.899 67.793 1.00 65.81 72 GLN A O 1
ATOM 495 N N . PRO A 1 73 ? -6.366 1.134 68.158 1.00 63.34 73 PRO A N 1
ATOM 496 C CA . PRO A 1 73 ? -5.831 0.808 69.476 1.00 63.34 73 PRO A CA 1
ATOM 497 C C . PRO A 1 73 ? -6.978 0.521 70.452 1.00 63.34 73 PRO A C 1
ATOM 499 O O . PRO A 1 73 ? -7.892 1.331 70.583 1.00 63.34 73 PRO A O 1
ATOM 502 N N . ALA A 1 74 ? -6.917 -0.636 71.114 1.00 64.00 74 ALA A N 1
ATOM 503 C CA . ALA A 1 74 ? -7.692 -0.893 72.317 1.00 64.00 74 ALA A CA 1
ATOM 504 C C . ALA A 1 74 ? -7.095 -0.063 73.461 1.00 64.00 74 ALA A C 1
ATOM 506 O O . ALA A 1 74 ? -5.882 -0.097 73.681 1.00 64.00 74 ALA A O 1
ATOM 507 N N . ASP A 1 75 ? -7.971 0.703 74.098 1.00 56.81 75 ASP A N 1
ATOM 508 C CA . ASP A 1 75 ? -7.828 1.441 75.356 1.00 56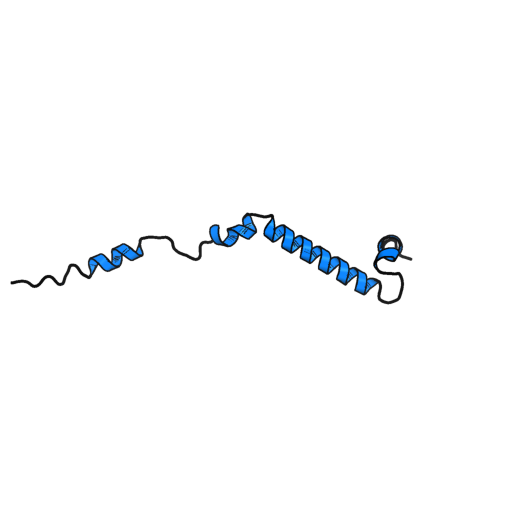.81 75 ASP A CA 1
ATOM 509 C C . ASP A 1 75 ? -6.925 0.760 76.405 1.00 56.81 75 ASP A C 1
ATOM 511 O O . ASP A 1 75 ? -7.040 -0.474 76.603 1.00 56.81 75 ASP A O 1
#

Sequence (75 aa):
GGSLASMFGPLVGTQAGSGMALIMVLSGVLGVIAALCGYLFPAVRNAETLIPDHADSPEEASATSGIVGELQPAD

Secondary structure (DSSP, 8-state):
--HHHHHHHHHH-SSTTHHHHHHHHHHHHHHHHHHHHHHH-HHHHTHHHHS-SS---GGGGTTGGGTGGG-PPP-

pLDDT: mean 73.09, std 14.02, range [49.03, 95.88]